Protein AF-A0A7V2XJN9-F1 (afdb_monomer)

Solvent-accessible surface area (backbone atoms only — not comparable to full-atom values): 3841 Å² total; per-residue (Å²): 127,68,66,63,56,55,53,50,46,51,51,48,53,50,51,47,50,50,56,54,58,68,32,72,91,62,60,87,82,73,97,70,92,69,92,62,90,75,72,71,57,70,64,58,59,51,52,46,51,53,45,52,50,51,46,50,55,58,75,73,105

Structure (mmCIF, N/CA/C/O backbone):
data_AF-A0A7V2XJN9-F1
#
_entry.id   AF-A0A7V2XJN9-F1
#
loop_
_atom_site.group_PDB
_atom_site.id
_atom_site.type_symbol
_atom_site.label_atom_id
_atom_site.label_alt_id
_atom_site.label_comp_id
_atom_site.label_asym_id
_atom_site.label_entity_id
_atom_site.label_seq_id
_atom_site.pdbx_PDB_ins_code
_atom_site.Cartn_x
_atom_site.Cartn_y
_atom_site.Cartn_z
_atom_site.occupancy
_atom_site.B_iso_or_equiv
_atom_site.auth_seq_id
_atom_site.auth_comp_id
_atom_site.auth_asym_id
_atom_site.auth_atom_id
_atom_site.pdbx_PDB_model_num
ATOM 1 N N . MET A 1 1 ? -13.103 -5.390 16.110 1.00 53.06 1 MET A N 1
ATOM 2 C CA . MET A 1 1 ? -12.907 -4.753 14.788 1.00 53.06 1 MET A CA 1
ATOM 3 C C . MET A 1 1 ? -11.458 -4.299 14.512 1.00 53.06 1 MET A C 1
ATOM 5 O O . MET A 1 1 ? -11.216 -3.803 13.426 1.00 53.06 1 MET A O 1
ATOM 9 N N . GLY A 1 2 ? -10.471 -4.502 15.407 1.00 60.50 2 GLY A N 1
ATOM 10 C CA . GLY A 1 2 ? -9.076 -4.063 15.164 1.00 60.50 2 GLY A CA 1
ATOM 11 C C . GLY A 1 2 ? -8.250 -4.925 14.189 1.00 60.50 2 GLY A C 1
ATOM 12 O O . GLY A 1 2 ? -7.454 -4.391 13.428 1.00 60.50 2 GLY A O 1
ATOM 13 N N . ASN A 1 3 ? -8.489 -6.243 14.142 1.00 70.44 3 ASN A N 1
ATOM 14 C CA . ASN A 1 3 ? -7.662 -7.176 13.357 1.00 70.44 3 ASN A CA 1
ATOM 15 C C . ASN A 1 3 ? -7.806 -7.032 11.831 1.00 70.44 3 ASN A C 1
ATOM 17 O O . ASN A 1 3 ? -6.846 -7.251 11.099 1.00 70.44 3 ASN A O 1
ATOM 21 N N . GLU A 1 4 ? -8.986 -6.658 11.334 1.00 82.06 4 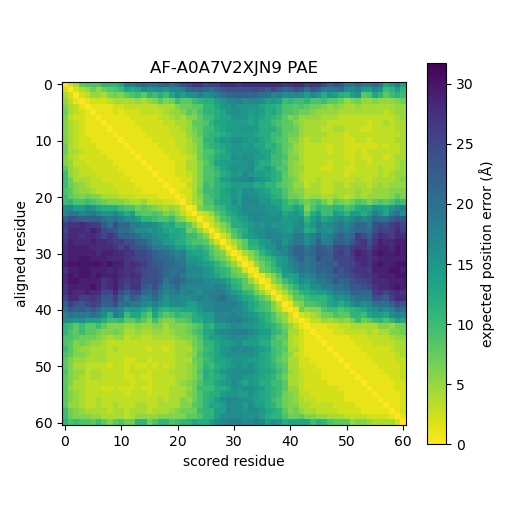GLU A N 1
ATOM 22 C CA . GLU A 1 4 ? -9.229 -6.531 9.888 1.00 82.06 4 GLU A CA 1
ATOM 23 C C . GLU A 1 4 ? -8.489 -5.340 9.280 1.00 82.06 4 GLU A C 1
ATOM 25 O O . GLU A 1 4 ? -7.959 -5.428 8.172 1.00 82.06 4 GLU A O 1
ATOM 30 N N . LYS A 1 5 ? -8.407 -4.239 10.031 1.00 83.00 5 LYS A N 1
ATOM 31 C CA . LYS A 1 5 ? -7.715 -3.026 9.607 1.00 83.00 5 LYS A CA 1
ATOM 32 C C . LYS A 1 5 ? -6.215 -3.272 9.490 1.00 83.00 5 LYS A C 1
ATOM 34 O O . LYS A 1 5 ? -5.643 -2.979 8.447 1.00 83.00 5 LYS A O 1
ATOM 39 N N . GLU A 1 6 ? -5.601 -3.876 10.508 1.00 85.56 6 GLU A N 1
ATOM 40 C CA . GLU A 1 6 ? -4.180 -4.247 10.484 1.00 85.56 6 GLU A CA 1
ATOM 41 C C . GLU A 1 6 ? -3.857 -5.270 9.390 1.00 85.56 6 GLU A C 1
ATOM 43 O O . GLU A 1 6 ? -2.866 -5.108 8.675 1.00 85.56 6 G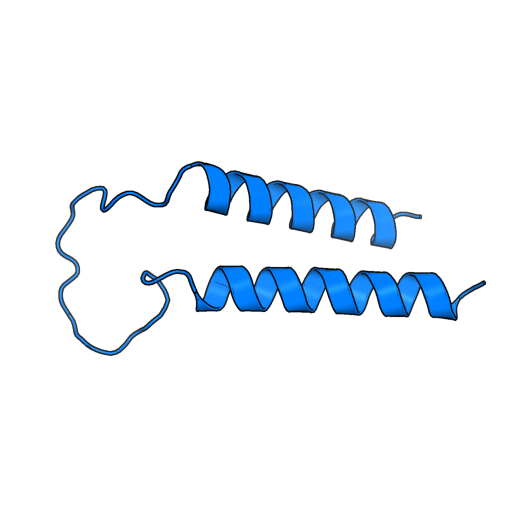LU A O 1
ATOM 48 N N . ALA A 1 7 ? -4.704 -6.288 9.207 1.00 87.19 7 ALA A N 1
ATOM 49 C CA . ALA A 1 7 ? -4.524 -7.275 8.146 1.00 87.19 7 ALA A CA 1
ATOM 50 C C . ALA A 1 7 ? -4.540 -6.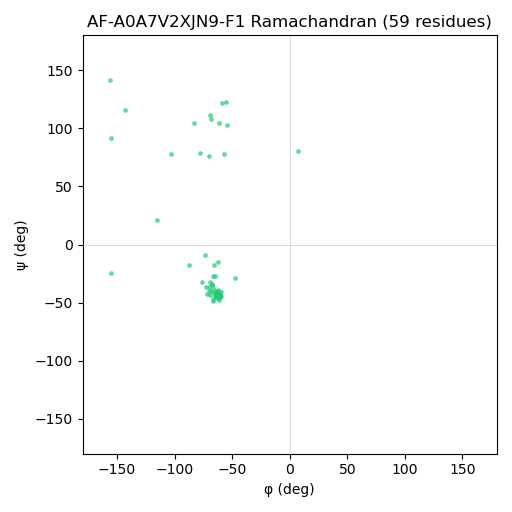618 6.757 1.00 87.19 7 ALA A C 1
ATOM 52 O O . ALA A 1 7 ? -3.667 -6.885 5.929 1.00 87.19 7 ALA A O 1
ATOM 53 N N . LYS A 1 8 ? -5.481 -5.695 6.529 1.00 87.69 8 LYS A N 1
ATOM 54 C CA . LYS A 1 8 ? -5.610 -4.964 5.266 1.00 87.69 8 LYS A CA 1
ATOM 55 C C . LYS A 1 8 ? -4.448 -3.998 5.035 1.00 87.69 8 LYS A C 1
ATOM 57 O O . LYS A 1 8 ? -3.910 -3.942 3.934 1.00 87.69 8 LYS A O 1
ATOM 62 N N . LEU A 1 9 ? -3.991 -3.307 6.077 1.00 88.88 9 LEU A N 1
ATOM 63 C CA . LEU A 1 9 ? -2.812 -2.436 6.030 1.00 88.88 9 LEU A CA 1
ATOM 64 C C . LEU A 1 9 ? -1.542 -3.212 5.670 1.00 88.88 9 LEU A C 1
ATOM 66 O O . LEU A 1 9 ? -0.752 -2.768 4.837 1.00 88.88 9 LEU A O 1
ATOM 70 N N . ARG A 1 10 ? -1.362 -4.393 6.271 1.00 89.81 10 ARG A N 1
ATOM 71 C CA . ARG A 1 10 ? -0.235 -5.284 5.985 1.00 89.81 10 ARG A CA 1
ATOM 72 C C . ARG A 1 10 ? -0.273 -5.797 4.548 1.00 89.81 10 ARG A C 1
ATOM 74 O O . ARG A 1 10 ? 0.769 -5.828 3.899 1.00 89.81 10 ARG A O 1
ATOM 81 N N . GLU A 1 11 ? -1.448 -6.167 4.045 1.00 90.62 11 GLU A N 1
ATOM 82 C CA . GLU A 1 11 ? -1.611 -6.608 2.657 1.00 90.62 11 GLU A CA 1
ATOM 83 C C . GLU A 1 11 ? -1.287 -5.482 1.663 1.00 90.62 11 GLU A C 1
ATOM 85 O O . GLU A 1 11 ? -0.539 -5.696 0.708 1.00 90.62 11 GLU A O 1
ATOM 90 N N . LEU A 1 12 ? -1.792 -4.269 1.911 1.00 89.06 12 LEU A N 1
ATOM 91 C CA . LEU A 1 12 ? -1.529 -3.103 1.065 1.00 89.06 12 LEU A CA 1
ATOM 92 C C . LEU A 1 12 ? -0.040 -2.723 1.068 1.00 89.06 12 LEU A C 1
ATOM 94 O O . LEU A 1 12 ? 0.537 -2.513 0.001 1.00 89.06 12 LEU A O 1
ATOM 98 N N . LYS A 1 13 ? 0.613 -2.708 2.241 1.00 88.06 13 LYS A N 1
ATOM 99 C CA . LYS A 1 13 ? 2.062 -2.455 2.361 1.00 88.06 13 LYS A CA 1
ATOM 100 C C . LYS A 1 13 ? 2.890 -3.529 1.643 1.00 88.06 13 LYS A C 1
ATOM 102 O O . LYS A 1 13 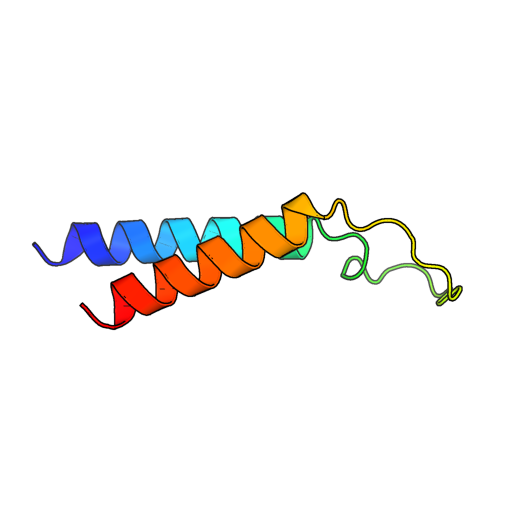? 3.846 -3.188 0.952 1.00 88.06 13 LYS A O 1
ATOM 107 N N . ALA A 1 14 ? 2.498 -4.802 1.731 1.00 90.12 14 ALA A N 1
ATOM 108 C CA . ALA A 1 14 ? 3.173 -5.890 1.021 1.00 90.12 14 ALA A CA 1
ATOM 109 C C . ALA A 1 14 ? 3.034 -5.770 -0.508 1.00 90.12 14 ALA A C 1
ATOM 111 O O . ALA A 1 14 ? 4.019 -5.945 -1.224 1.00 90.12 14 ALA A O 1
ATOM 112 N N . LYS A 1 15 ? 1.841 -5.417 -1.012 1.00 87.12 15 LYS A N 1
ATOM 113 C CA . LYS A 1 15 ? 1.611 -5.137 -2.442 1.00 87.12 15 LYS A CA 1
ATOM 114 C C . LYS A 1 15 ? 2.450 -3.956 -2.929 1.00 87.12 15 LYS A C 1
ATOM 116 O O . LYS A 1 15 ? 3.059 -4.047 -3.991 1.00 87.12 15 LYS A O 1
ATOM 121 N N . LEU A 1 16 ? 2.525 -2.882 -2.142 1.00 86.50 16 LEU A N 1
ATOM 122 C CA . LEU A 1 16 ? 3.355 -1.714 -2.443 1.00 86.50 16 LEU A CA 1
ATOM 123 C C . LEU A 1 16 ? 4.843 -2.085 -2.542 1.00 86.50 16 LEU A C 1
ATOM 125 O O . LEU A 1 16 ? 5.524 -1.663 -3.474 1.00 86.50 16 LEU A O 1
ATOM 129 N N . GLU A 1 17 ? 5.351 -2.882 -1.599 1.00 83.94 17 GLU A N 1
A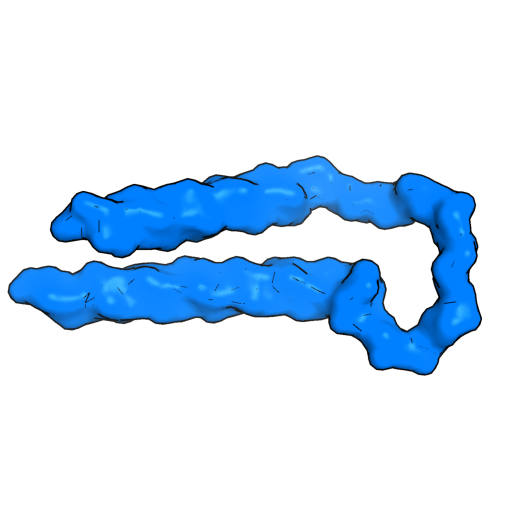TOM 130 C CA . GLU A 1 17 ? 6.733 -3.368 -1.623 1.00 83.94 17 GLU A CA 1
ATOM 131 C C . GLU A 1 17 ? 7.010 -4.279 -2.823 1.00 83.94 17 GLU A C 1
ATOM 133 O O . GLU A 1 17 ? 8.059 -4.141 -3.445 1.00 83.94 17 GLU A O 1
ATOM 138 N N . ASP A 1 18 ? 6.092 -5.186 -3.170 1.00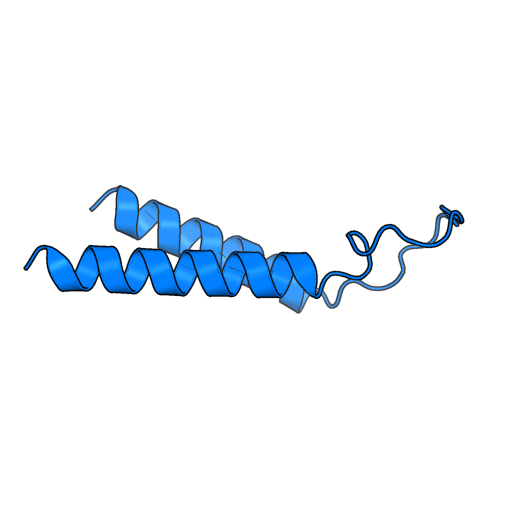 84.25 18 ASP A N 1
ATOM 139 C CA . ASP A 1 18 ? 6.217 -6.046 -4.354 1.00 84.25 18 ASP A CA 1
ATOM 140 C C . ASP A 1 18 ? 6.268 -5.212 -5.641 1.00 84.25 18 ASP A C 1
ATOM 142 O O . ASP A 1 18 ? 7.165 -5.387 -6.464 1.00 84.25 18 ASP A O 1
ATOM 146 N N . LEU A 1 19 ? 5.377 -4.224 -5.774 1.00 79.25 19 LEU A N 1
ATOM 147 C CA . LEU A 1 19 ? 5.363 -3.275 -6.891 1.00 79.25 19 LEU A CA 1
ATOM 148 C C . LEU A 1 19 ? 6.660 -2.456 -6.968 1.00 79.25 19 LEU A C 1
ATOM 150 O O . LEU A 1 19 ? 7.230 -2.308 -8.050 1.00 79.25 19 LEU A O 1
ATOM 154 N N . LYS A 1 20 ? 7.169 -1.974 -5.826 1.00 74.56 20 LYS A N 1
ATOM 155 C CA . LYS A 1 20 ? 8.450 -1.251 -5.743 1.00 74.56 20 LYS A CA 1
ATOM 156 C C . LYS A 1 20 ? 9.650 -2.157 -6.054 1.00 74.56 20 LYS A C 1
ATOM 158 O O . LYS A 1 20 ? 10.591 -1.690 -6.685 1.00 74.56 20 LYS A O 1
ATOM 163 N N . LYS A 1 21 ? 9.621 -3.444 -5.686 1.00 74.81 21 LYS A N 1
ATOM 164 C CA . LYS A 1 21 ? 10.671 -4.435 -6.012 1.00 74.81 21 LYS A CA 1
ATOM 165 C C . LYS A 1 21 ? 10.655 -4.851 -7.479 1.00 74.81 21 LYS A C 1
ATOM 167 O O . LYS A 1 21 ? 11.708 -5.049 -8.072 1.00 74.81 21 LYS A O 1
ATOM 172 N N . ARG A 1 22 ? 9.466 -4.962 -8.071 1.00 70.00 22 ARG A N 1
ATOM 173 C CA . ARG A 1 22 ? 9.275 -5.252 -9.501 1.00 70.00 22 ARG A CA 1
ATOM 174 C C . ARG A 1 22 ? 9.601 -4.055 -10.387 1.00 70.00 22 ARG A C 1
ATOM 176 O O . ARG A 1 22 ? 9.667 -4.217 -11.601 1.00 70.00 22 ARG A O 1
ATOM 183 N N . ASN A 1 23 ? 9.834 -2.879 -9.800 1.00 64.94 23 ASN A N 1
ATOM 184 C CA . ASN A 1 23 ? 10.386 -1.738 -10.508 1.00 64.94 23 ASN A CA 1
ATOM 185 C C . ASN A 1 23 ? 11.860 -2.025 -10.869 1.00 64.94 23 ASN A C 1
ATOM 187 O O . ASN A 1 23 ? 12.709 -2.062 -9.974 1.00 64.94 23 ASN A O 1
ATOM 191 N N . PRO A 1 24 ? 12.204 -2.190 -12.161 1.00 55.19 24 PRO A N 1
ATOM 192 C CA . PRO A 1 24 ? 13.576 -2.475 -12.587 1.00 55.19 24 PRO A CA 1
ATOM 193 C C . PRO A 1 24 ? 14.561 -1.348 -12.233 1.00 55.19 24 PRO A C 1
ATOM 195 O O . PRO A 1 24 ? 15.764 -1.588 -12.200 1.00 55.19 24 PRO A O 1
ATOM 198 N N . ALA A 1 25 ? 14.078 -0.145 -11.891 1.00 57.16 25 ALA A N 1
ATOM 199 C CA . ALA A 1 25 ? 14.910 0.934 -11.351 1.00 57.16 25 ALA A CA 1
ATOM 200 C C . ALA A 1 25 ? 15.512 0.623 -9.961 1.00 57.16 25 ALA A C 1
ATOM 202 O O . ALA A 1 25 ? 16.474 1.270 -9.558 1.00 57.16 25 ALA A O 1
ATOM 203 N N . HIS A 1 26 ? 14.971 -0.359 -9.231 1.00 50.38 26 HIS A N 1
ATOM 204 C CA . HIS A 1 26 ? 15.410 -0.761 -7.890 1.00 50.38 26 HIS A CA 1
ATOM 205 C C . HIS A 1 26 ? 15.983 -2.193 -7.862 1.00 50.38 26 HIS A C 1
ATOM 207 O O . HIS A 1 26 ? 16.043 -2.836 -6.818 1.00 50.38 26 HIS A O 1
ATOM 213 N N . CYS A 1 27 ? 16.425 -2.719 -9.008 1.00 43.25 27 CYS A N 1
ATOM 214 C CA . CYS A 1 27 ? 17.250 -3.923 -9.058 1.00 43.25 27 CYS A CA 1
ATOM 215 C C . CYS A 1 27 ? 18.697 -3.484 -9.312 1.00 43.25 27 CYS A C 1
ATOM 217 O O . CYS A 1 27 ? 19.193 -3.497 -10.436 1.00 43.25 27 CYS A O 1
ATOM 219 N N . SER A 1 28 ? 19.354 -2.995 -8.258 1.00 49.22 28 SER A N 1
ATOM 220 C CA . SER A 1 28 ? 20.754 -2.581 -8.327 1.00 49.22 28 SER A CA 1
ATOM 221 C C . SER A 1 28 ? 21.627 -3.822 -8.519 1.00 49.22 28 SER A C 1
ATOM 223 O O . SER A 1 28 ? 21.752 -4.647 -7.616 1.00 49.22 28 SER A O 1
ATOM 225 N N . GLY A 1 29 ? 22.184 -3.974 -9.718 1.0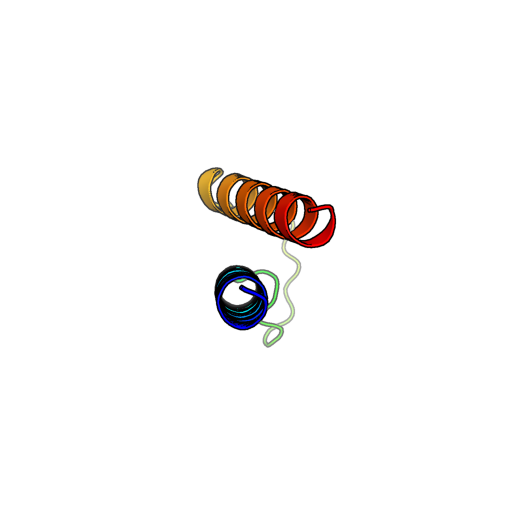0 47.12 29 GLY A N 1
ATOM 226 C CA . GLY A 1 29 ? 23.085 -5.076 -10.054 1.00 47.12 29 GLY A CA 1
ATOM 227 C C . GLY A 1 29 ? 24.045 -4.788 -11.205 1.00 47.12 29 GLY A C 1
ATOM 228 O O . GLY A 1 2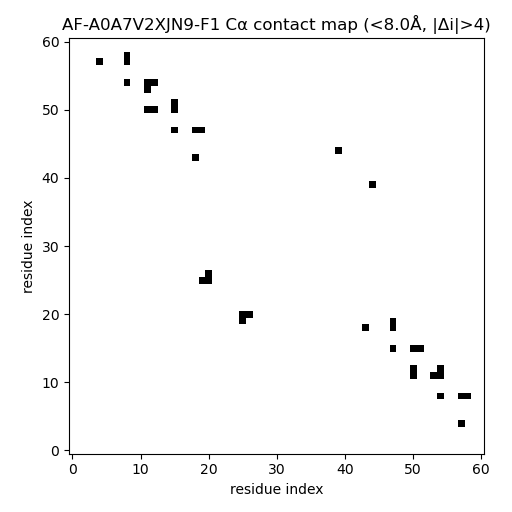9 ? 25.124 -5.367 -11.238 1.00 47.12 29 GLY A O 1
ATOM 229 N N . THR A 1 30 ? 23.738 -3.862 -12.114 1.00 46.44 30 THR A N 1
ATOM 230 C CA . THR A 1 30 ? 24.680 -3.490 -13.178 1.00 46.44 30 THR A CA 1
ATOM 231 C C . THR A 1 30 ? 24.604 -2.002 -13.459 1.00 46.44 30 THR A C 1
ATOM 233 O O . THR A 1 30 ? 23.575 -1.483 -13.890 1.00 46.44 30 THR A O 1
ATOM 236 N N . GLY A 1 31 ? 25.712 -1.316 -13.186 1.00 51.06 31 GLY A N 1
ATOM 237 C CA . GLY A 1 31 ? 25.882 0.098 -13.455 1.00 51.06 31 GLY A CA 1
ATOM 238 C C . GLY A 1 31 ? 25.757 0.390 -14.940 1.00 51.06 31 GLY A C 1
ATOM 239 O O . GLY A 1 31 ? 26.680 0.156 -15.707 1.00 51.06 31 GLY A O 1
ATOM 240 N N . THR A 1 32 ? 24.626 0.946 -15.347 1.00 43.31 32 THR A N 1
ATOM 241 C CA . THR A 1 32 ? 24.559 1.875 -16.472 1.00 43.31 32 THR A CA 1
ATOM 242 C C . THR A 1 32 ? 23.321 2.734 -16.259 1.00 43.31 32 THR A C 1
ATOM 244 O O . THR A 1 32 ? 22.215 2.379 -16.656 1.00 43.31 32 THR A O 1
ATOM 247 N N . TYR A 1 33 ? 23.496 3.871 -15.586 1.00 49.53 33 TYR A N 1
ATOM 248 C CA . TYR A 1 33 ? 22.523 4.958 -15.636 1.00 49.53 33 TYR A CA 1
ATOM 249 C C . TYR A 1 33 ? 22.590 5.559 -17.046 1.00 49.53 33 TYR A C 1
ATOM 251 O O . TYR A 1 33 ? 23.235 6.577 -17.286 1.00 49.53 33 TYR A O 1
ATOM 259 N N . VAL A 1 34 ? 22.000 4.861 -18.016 1.00 43.72 34 VAL A N 1
ATOM 260 C CA . VAL A 1 34 ? 21.707 5.417 -19.335 1.00 43.72 34 VAL A CA 1
ATOM 261 C C . VAL A 1 34 ? 20.400 6.168 -19.194 1.00 43.72 34 VAL A C 1
ATOM 263 O O . VAL A 1 34 ? 19.325 5.577 -19.091 1.00 43.72 34 VAL A O 1
ATOM 266 N N . GLY A 1 35 ? 20.524 7.492 -19.155 1.00 54.06 35 GLY A N 1
ATOM 267 C CA . GLY A 1 35 ? 19.407 8.409 -19.258 1.00 54.06 35 GLY A CA 1
ATOM 268 C C . GLY A 1 35 ? 18.611 8.108 -20.516 1.00 54.06 35 GLY A C 1
ATOM 269 O O . GLY A 1 35 ? 19.015 8.450 -21.614 1.00 54.06 35 GLY A O 1
ATOM 270 N N . THR A 1 36 ? 17.477 7.456 -20.346 1.00 41.75 36 THR A N 1
ATOM 271 C CA . THR A 1 36 ? 16.342 7.491 -21.258 1.00 41.75 36 THR A CA 1
ATOM 272 C C . THR A 1 36 ? 15.135 7.126 -20.419 1.00 41.75 36 THR A C 1
ATOM 274 O O . THR A 1 36 ? 15.221 6.297 -19.515 1.00 41.75 36 THR A O 1
ATOM 277 N N . ALA A 1 37 ? 14.018 7.784 -20.690 1.00 47.28 37 ALA A N 1
ATOM 278 C CA . ALA A 1 37 ? 12.708 7.431 -20.186 1.00 47.28 37 ALA A CA 1
ATOM 279 C C . ALA A 1 37 ? 12.357 5.986 -20.593 1.00 47.28 37 ALA A C 1
ATOM 281 O O . ALA A 1 37 ? 11.618 5.758 -21.548 1.00 47.28 37 ALA A O 1
ATOM 282 N N . HIS A 1 38 ? 12.914 4.999 -19.891 1.00 45.75 38 HIS A N 1
ATOM 283 C CA . HIS A 1 38 ? 12.616 3.591 -20.082 1.00 45.75 38 HIS A CA 1
ATOM 284 C C . HIS A 1 38 ? 11.282 3.339 -19.388 1.00 45.75 38 HIS A C 1
ATOM 286 O O . HIS A 1 38 ? 11.227 2.940 -18.231 1.00 45.75 38 HIS A O 1
ATOM 292 N N . SER A 1 39 ? 10.221 3.744 -20.089 1.00 48.84 39 SER A N 1
ATOM 293 C CA . SER A 1 39 ? 8.810 3.440 -19.881 1.00 48.84 39 SER A CA 1
ATOM 294 C C . SER A 1 39 ? 8.518 2.683 -18.589 1.00 48.84 39 SER A C 1
ATOM 296 O O . SER A 1 39 ? 8.285 1.475 -18.609 1.00 48.84 39 SER A O 1
ATOM 298 N N . MET A 1 40 ? 8.451 3.401 -17.463 1.00 51.94 40 MET A N 1
ATOM 299 C CA . MET A 1 40 ? 7.564 2.925 -16.413 1.00 51.94 40 MET A CA 1
ATOM 300 C C . MET A 1 40 ? 6.176 2.887 -17.058 1.00 51.94 40 MET A C 1
ATOM 302 O O . MET A 1 40 ? 5.741 3.917 -17.589 1.00 51.94 40 MET A O 1
ATOM 306 N N . PRO A 1 41 ? 5.481 1.738 -17.101 1.00 57.44 41 PRO A N 1
ATOM 307 C CA . PRO A 1 41 ? 4.096 1.740 -17.533 1.00 57.44 41 PRO A CA 1
ATOM 308 C C . PRO A 1 41 ? 3.386 2.742 -16.624 1.00 57.44 41 PRO A C 1
ATOM 310 O O . PRO A 1 41 ? 3.460 2.610 -15.405 1.00 57.44 41 PRO A O 1
ATOM 313 N N . ARG A 1 42 ? 2.748 3.777 -17.189 1.00 58.72 42 ARG A N 1
ATOM 314 C CA . ARG A 1 42 ? 2.054 4.828 -16.410 1.00 58.72 42 ARG A CA 1
ATOM 315 C C . ARG A 1 42 ? 1.150 4.242 -15.315 1.00 58.72 42 ARG A C 1
ATOM 317 O O . ARG A 1 42 ? 0.988 4.845 -14.262 1.00 58.72 42 ARG A O 1
ATOM 324 N N . GLY A 1 43 ? 0.639 3.030 -15.536 1.00 63.50 43 GLY A N 1
ATOM 325 C CA . GLY A 1 43 ? -0.131 2.271 -14.560 1.00 63.50 43 GLY A CA 1
ATOM 326 C C . GLY A 1 43 ? 0.621 1.838 -13.294 1.00 63.50 43 GLY A C 1
ATOM 327 O O . GLY A 1 43 ? -0.038 1.676 -12.280 1.00 63.50 43 GLY A O 1
ATOM 328 N N . LEU A 1 44 ? 1.948 1.643 -13.286 1.00 72.00 44 LEU A N 1
ATOM 329 C CA . LEU A 1 44 ? 2.687 1.265 -12.064 1.00 72.00 44 LEU A CA 1
ATOM 330 C C . LEU A 1 44 ? 2.783 2.430 -11.078 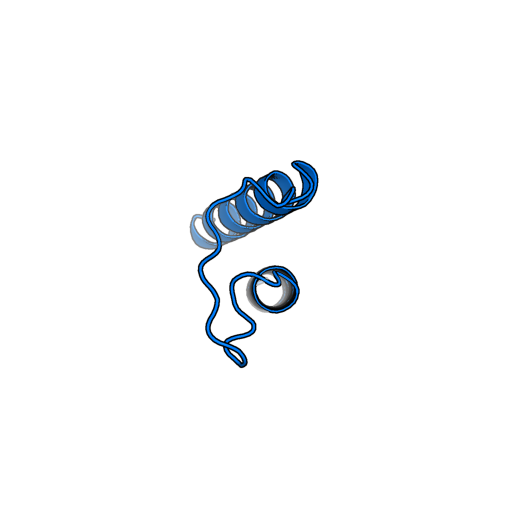1.00 72.00 44 LEU A C 1
ATOM 332 O O . LEU A 1 44 ? 2.561 2.227 -9.891 1.00 72.00 44 LEU A O 1
ATOM 336 N N . TYR A 1 45 ? 3.052 3.646 -11.561 1.00 73.69 45 TYR A N 1
ATOM 337 C CA . TYR A 1 45 ? 3.029 4.840 -10.710 1.00 73.69 45 TYR A CA 1
ATOM 338 C C . TYR A 1 45 ? 1.633 5.108 -10.155 1.00 73.69 45 TYR A C 1
ATOM 340 O O . TYR A 1 45 ? 1.500 5.307 -8.955 1.00 73.69 45 TYR A O 1
ATOM 348 N N . ALA A 1 46 ? 0.604 5.033 -11.004 1.00 80.06 46 ALA A N 1
ATOM 349 C CA . ALA A 1 46 ? -0.780 5.191 -10.568 1.00 80.06 46 ALA A CA 1
ATOM 350 C C . ALA A 1 46 ? -1.182 4.130 -9.526 1.00 80.06 46 ALA A C 1
ATOM 352 O O . ALA A 1 46 ? -1.808 4.462 -8.531 1.00 80.06 46 ALA A O 1
ATOM 353 N N . GLN A 1 47 ? -0.763 2.869 -9.699 1.00 82.06 47 GLN A N 1
ATOM 354 C CA . GLN A 1 47 ? -1.010 1.807 -8.714 1.00 82.06 47 GLN A CA 1
ATOM 355 C C . GLN A 1 47 ? -0.260 2.030 -7.395 1.00 82.06 47 GLN A C 1
ATOM 357 O O . GLN A 1 47 ? -0.794 1.725 -6.335 1.00 82.06 47 GLN A O 1
ATOM 362 N N . ILE A 1 48 ? 0.973 2.543 -7.438 1.00 84.44 48 ILE A N 1
ATOM 363 C CA . ILE A 1 48 ? 1.739 2.880 -6.230 1.00 84.44 48 ILE A CA 1
ATOM 364 C C . ILE A 1 48 ? 1.065 4.040 -5.488 1.00 84.44 48 ILE A C 1
ATOM 366 O O . ILE A 1 48 ? 0.857 3.931 -4.285 1.00 84.44 48 ILE A O 1
ATOM 370 N N . GLU A 1 49 ? 0.684 5.102 -6.199 1.00 85.44 49 GLU A N 1
ATOM 371 C CA . GLU A 1 49 ? 0.013 6.276 -5.627 1.00 85.44 49 GLU A CA 1
ATOM 372 C C . GLU A 1 49 ? -1.346 5.905 -5.016 1.00 85.44 49 GLU A C 1
ATOM 374 O O . GLU A 1 49 ? -1.622 6.247 -3.869 1.00 85.44 49 GLU A O 1
ATOM 379 N N . GLU A 1 50 ? -2.148 5.105 -5.724 1.00 88.50 50 GLU A N 1
ATOM 380 C CA . GLU A 1 50 ? -3.437 4.608 -5.234 1.00 88.50 50 GLU A CA 1
ATOM 381 C C . GLU A 1 50 ? -3.279 3.722 -3.985 1.00 88.50 50 GLU A C 1
ATOM 383 O O . GLU A 1 50 ? -4.079 3.804 -3.050 1.00 88.50 50 GLU A O 1
ATOM 388 N N . LEU A 1 51 ? -2.239 2.882 -3.927 1.00 87.81 51 LEU A N 1
ATOM 389 C CA . LEU A 1 51 ? -1.947 2.066 -2.746 1.00 87.81 51 LEU A CA 1
ATOM 390 C C . LEU A 1 51 ? -1.460 2.913 -1.565 1.00 87.81 51 LEU A C 1
ATOM 392 O O . LEU A 1 51 ? -1.866 2.649 -0.434 1.00 87.81 51 LEU A O 1
ATOM 396 N N . GLU A 1 52 ? -0.617 3.922 -1.797 1.00 87.44 52 GLU A N 1
ATOM 397 C CA . GLU A 1 52 ? -0.166 4.844 -0.746 1.00 87.44 52 GLU A CA 1
ATOM 398 C C . GLU A 1 52 ? -1.333 5.673 -0.193 1.00 87.44 52 GLU A C 1
ATOM 400 O O . GLU A 1 52 ? -1.448 5.823 1.026 1.00 87.44 52 GLU A O 1
ATOM 405 N N . GLU A 1 53 ? -2.247 6.133 -1.050 1.00 91.38 53 GLU A N 1
ATOM 406 C CA . GLU A 1 53 ? -3.454 6.844 -0.627 1.00 91.38 53 GLU A CA 1
ATOM 407 C C . GLU A 1 53 ? -4.394 5.940 0.184 1.00 91.38 53 GLU A C 1
ATOM 409 O O . GLU A 1 53 ? -4.842 6.332 1.264 1.00 91.38 53 GLU A O 1
ATOM 414 N N . GLN A 1 54 ? -4.623 4.698 -0.259 1.00 88.88 54 GLN A N 1
ATOM 415 C CA . GLN A 1 54 ? -5.427 3.721 0.484 1.00 88.88 54 GLN A CA 1
ATOM 416 C C . GLN A 1 54 ? -4.827 3.384 1.851 1.00 88.88 54 GLN A C 1
ATOM 418 O O . GLN A 1 54 ? -5.563 3.306 2.835 1.00 88.88 54 GLN A O 1
ATOM 423 N N . ILE A 1 55 ? -3.505 3.202 1.935 1.00 89.69 55 ILE A N 1
ATOM 424 C CA . ILE A 1 55 ? -2.805 2.968 3.206 1.00 89.69 55 ILE A CA 1
ATOM 425 C C . ILE A 1 55 ? -3.000 4.166 4.132 1.00 89.69 55 ILE A C 1
ATOM 427 O O . ILE A 1 55 ? -3.397 3.982 5.280 1.00 89.69 55 ILE A O 1
ATOM 431 N N . LYS A 1 56 ? -2.793 5.386 3.627 1.00 89.25 56 LYS A N 1
ATOM 432 C CA . LYS A 1 56 ? -2.932 6.622 4.405 1.00 89.25 56 LYS A CA 1
ATOM 433 C C . LYS A 1 56 ? -4.367 6.839 4.891 1.00 89.25 56 LYS A C 1
ATOM 435 O O . LYS A 1 56 ? -4.572 7.216 6.042 1.00 89.25 56 LYS A O 1
ATOM 440 N N . ALA A 1 57 ? -5.359 6.566 4.045 1.00 89.69 57 ALA A N 1
ATOM 441 C CA . ALA A 1 57 ? -6.773 6.639 4.402 1.00 89.69 57 ALA A CA 1
ATOM 442 C C . ALA A 1 57 ? -7.173 5.565 5.428 1.00 89.69 57 ALA A C 1
ATOM 444 O O . ALA A 1 57 ? -8.019 5.819 6.287 1.00 89.69 57 ALA A O 1
ATOM 445 N N . LEU A 1 58 ? -6.566 4.373 5.369 1.00 86.12 58 LEU A N 1
ATOM 446 C CA . LEU A 1 58 ? -6.738 3.356 6.405 1.00 86.12 58 LEU A CA 1
ATOM 447 C C . LEU A 1 58 ? -6.066 3.777 7.715 1.00 86.12 58 LEU A C 1
ATOM 449 O O . LEU A 1 58 ? -6.665 3.605 8.764 1.00 86.12 58 LEU A O 1
ATOM 453 N N . GLU A 1 59 ? -4.852 4.325 7.683 1.00 83.50 59 GLU A N 1
ATOM 454 C CA . GLU A 1 59 ? -4.138 4.781 8.886 1.00 83.50 59 GLU A CA 1
ATOM 455 C C . GLU A 1 59 ? -4.826 5.978 9.567 1.00 83.50 59 GLU A C 1
ATOM 457 O O . GLU A 1 59 ? -4.695 6.125 10.778 1.00 83.50 59 GLU A O 1
ATOM 462 N N . ALA A 1 60 ? -5.572 6.795 8.812 1.00 83.75 60 ALA A N 1
ATOM 463 C CA . ALA A 1 60 ? -6.308 7.960 9.315 1.00 83.75 60 ALA A CA 1
ATOM 464 C C . ALA A 1 60 ? -7.733 7.667 9.833 1.00 83.75 60 ALA A C 1
ATOM 466 O O . ALA A 1 60 ? -8.304 8.510 10.528 1.00 83.75 60 ALA A O 1
ATOM 467 N N . GLN A 1 61 ? -8.318 6.516 9.476 1.00 67.94 61 GLN A N 1
ATOM 468 C CA . GLN A 1 61 ? -9.505 5.957 10.154 1.00 67.94 61 GLN A CA 1
ATOM 469 C C . GLN A 1 61 ? -9.124 5.381 11.521 1.00 67.94 61 GLN A C 1
ATOM 471 O O . GLN A 1 61 ? -9.942 4.669 12.140 1.00 67.94 61 GLN A O 1
#

Secondary structure (DSSP, 8-state):
-HHHHHHHHHHHHHHHHHHHHS-GGG--SS-----S-----HHHHHHHHHHHHHHHHHHH-

Sequence (61 aa):
MGNEKEAKLRELKAKLEDLKKRNPAHCSGTGTYVGTAHSMPRGLYAQIEELEEQIKALEAQ

Radius of gyration: 14.96 Å; Cα contacts (8 Å, |Δi|>4): 19; chains: 1; bounding box: 39×16×36 Å

pLDDT: mean 71.62, std 16.92, range [41.75, 91.38]

Foldseek 3Di:
DPPVLVVVLVVLVVVLVVLVVVPPVPPPDDDDPPDDCPDPPPVSVVSNVVSVVVSVVSVVD

Mean predicted aligned error: 10.35 Å